Protein AF-A0A1B6NT95-F1 (afdb_monomer)

Mean predicted aligned error: 9.18 Å

Organism: NCBI:txid412755

Foldseek 3Di:
DDPVLVVVVVCVVPPNDPPQDAAEEEADPPVVVVVDDRPRHDYDYVVCVVVVVCVVCPVPPVHHYHYD

InterPro domains:
  IPR001763 Rhodanese-like domain [PF00581] (18-68)
  IPR001763 Rhodanese-like domain [PS50206] (18-68)
  IPR036873 Rhodanese-like domain superfamily [G3DSA:3.40.250.10] (3-68)
  IPR036873 Rhodanese-like domain superfamily [SSF52821] (19-68)

Solvent-accessible surface area (backbone atoms only — not comparable to full-atom values): 4286 Å² total; per-residue (Å²): 134,58,74,63,62,56,49,54,55,54,38,59,75,71,72,57,62,81,85,78,51,59,45,39,37,33,54,54,59,69,70,54,45,72,75,59,64,65,88,87,48,43,76,43,55,65,64,42,60,75,69,66,60,50,75,89,48,62,93,44,73,90,39,57,76,46,81,84

Nearest PDB structures (foldseek):
  3o3w-assembly2_D  TM=7.178E-01  e=8.304E-02  Halalkalibacterium halodurans
  6yub-assembly1_A  TM=5.657E-01  e=5.166E-02  Thermochaetoides thermophila
  3k9r-assembly1_C-2  TM=5.982E-01  e=2.457E-01  Nostoc sp. PCC 7120 = FACHB-418
  7aoi-assembly1_Bb  TM=5.299E-01  e=1.251E+00  Trypanosoma brucei
  6hix-assembly1_Bb  TM=5.531E-01  e=4.536E+00  Trypanosoma brucei brucei

Sequence (68 aa):
MDIFSKRIEHARSNGFDEKDDAIVLDTRPAKEFKAGHILGARQIKPEELREKNFKKLENSKDKPIIVV

Radius of gyration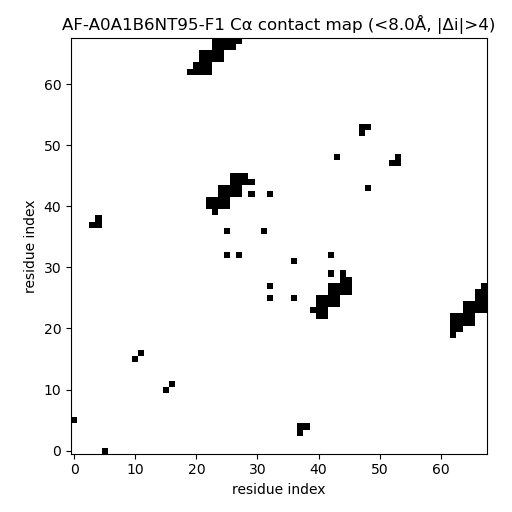: 13.03 Å; Cα contacts (8 Å, |Δi|>4): 64; chains: 1; bounding box: 28×24×30 Å

Structure (mmCIF, N/CA/C/O backbone):
data_AF-A0A1B6NT95-F1
#
_entry.id   AF-A0A1B6NT95-F1
#
loop_
_atom_site.group_PDB
_atom_site.id
_atom_site.type_symbol
_atom_site.label_atom_id
_atom_site.label_alt_id
_atom_site.label_comp_id
_atom_site.label_asym_id
_atom_site.label_entity_id
_atom_site.label_seq_id
_atom_site.pdbx_PDB_ins_code
_atom_site.Cartn_x
_atom_site.Cartn_y
_atom_site.Cartn_z
_atom_site.occupancy
_atom_site.B_iso_or_equiv
_atom_site.auth_seq_id
_atom_site.auth_comp_id
_atom_site.auth_asym_id
_atom_site.auth_atom_id
_atom_site.pdbx_PDB_model_num
ATOM 1 N N . MET A 1 1 ? 7.330 -13.820 -11.998 1.00 50.84 1 MET A N 1
ATOM 2 C CA . MET A 1 1 ? 5.934 -13.428 -11.735 1.00 50.84 1 MET A CA 1
ATOM 3 C C . MET A 1 1 ? 5.534 -14.067 -10.421 1.00 50.84 1 MET A C 1
ATOM 5 O O . MET A 1 1 ? 5.473 -15.287 -10.326 1.00 50.84 1 MET A O 1
ATOM 9 N N . ASP A 1 2 ? 5.436 -13.249 -9.386 1.00 54.72 2 ASP A N 1
ATOM 10 C CA . ASP A 1 2 ? 5.066 -13.620 -8.021 1.00 54.72 2 ASP A CA 1
ATOM 11 C C . ASP A 1 2 ? 3.672 -14.260 -7.969 1.00 54.72 2 ASP A C 1
ATOM 13 O O . ASP A 1 2 ? 2.771 -13.951 -8.754 1.00 54.72 2 ASP A O 1
ATOM 17 N N . ILE A 1 3 ? 3.513 -15.204 -7.039 1.00 48.84 3 ILE A N 1
ATOM 18 C CA . ILE A 1 3 ? 2.320 -16.054 -6.915 1.00 48.84 3 ILE A CA 1
ATOM 19 C C . ILE A 1 3 ? 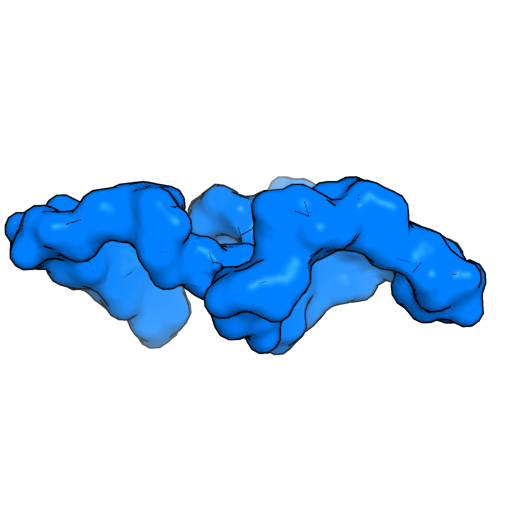1.047 -15.228 -6.678 1.00 48.84 3 ILE A C 1
ATOM 21 O O . ILE A 1 3 ? -0.050 -15.653 -7.037 1.00 48.84 3 ILE A O 1
ATOM 25 N N . PHE A 1 4 ? 1.222 -14.031 -6.116 1.00 56.88 4 PHE A N 1
ATOM 26 C CA . PHE A 1 4 ? 0.170 -13.065 -5.860 1.00 56.88 4 PHE A CA 1
ATOM 27 C C . PHE A 1 4 ? -0.353 -12.435 -7.158 1.00 56.88 4 PHE A C 1
ATOM 29 O O . PHE A 1 4 ? -1.550 -12.519 -7.425 1.00 56.88 4 PHE A O 1
ATOM 36 N N . SER A 1 5 ? 0.534 -11.916 -8.020 1.00 55.81 5 SER A N 1
ATOM 37 C CA . SER A 1 5 ? 0.154 -11.388 -9.342 1.00 55.81 5 SER A CA 1
ATOM 38 C C . SER A 1 5 ? -0.584 -12.427 -10.187 1.00 55.81 5 SER A C 1
ATOM 40 O O . SER A 1 5 ? -1.600 -12.126 -10.808 1.00 55.81 5 SER A O 1
ATOM 42 N N . LYS A 1 6 ? -0.131 -13.685 -10.139 1.00 57.25 6 LYS A N 1
ATOM 43 C CA . LYS A 1 6 ? -0.766 -14.783 -10.878 1.00 57.25 6 LYS A CA 1
ATOM 44 C C . LYS A 1 6 ? -2.192 -15.079 -10.389 1.00 57.25 6 LYS A C 1
ATOM 46 O O . LYS A 1 6 ? -3.038 -15.474 -11.183 1.00 57.25 6 LYS A O 1
ATOM 51 N N . ARG A 1 7 ? -2.471 -14.876 -9.095 1.00 57.09 7 ARG A N 1
ATOM 52 C CA . ARG A 1 7 ? -3.806 -15.060 -8.498 1.00 57.09 7 ARG A CA 1
ATOM 53 C C . ARG A 1 7 ? -4.774 -13.946 -8.891 1.00 57.09 7 ARG A C 1
ATOM 55 O O . ARG A 1 7 ? -5.927 -14.246 -9.174 1.00 57.09 7 ARG A O 1
ATOM 62 N N . ILE A 1 8 ? -4.297 -12.702 -8.957 1.00 60.12 8 ILE A N 1
ATOM 63 C CA . ILE A 1 8 ? -5.094 -11.544 -9.389 1.00 60.12 8 ILE A CA 1
ATOM 64 C C . ILE A 1 8 ? -5.461 -11.647 -10.875 1.00 60.12 8 ILE A C 1
ATOM 66 O O . ILE A 1 8 ? -6.617 -11.445 -11.239 1.00 60.12 8 ILE A O 1
ATOM 70 N N . GLU A 1 9 ? -4.515 -12.030 -11.738 1.00 60.88 9 GLU A N 1
ATOM 71 C CA . GLU A 1 9 ? -4.811 -12.240 -13.163 1.00 60.88 9 GLU A CA 1
ATOM 72 C C . GLU A 1 9 ? -5.798 -13.390 -13.392 1.00 60.88 9 GLU A C 1
ATOM 74 O O . GLU A 1 9 ? -6.720 -13.266 -14.197 1.00 60.88 9 GLU A O 1
ATOM 79 N N . HIS A 1 10 ? -5.649 -14.488 -12.646 1.00 56.69 10 HIS A N 1
ATOM 80 C CA . HIS A 1 10 ? -6.564 -15.625 -12.734 1.00 56.69 10 HIS A CA 1
ATOM 81 C C . HIS A 1 10 ? -7.964 -15.297 -12.188 1.00 56.69 10 HIS A C 1
ATOM 83 O O . HIS A 1 10 ? -8.957 -15.811 -12.694 1.00 56.69 10 HIS A O 1
ATOM 89 N N . ALA A 1 11 ? -8.071 -14.433 -11.174 1.00 55.19 11 ALA A N 1
ATOM 90 C CA . ALA A 1 11 ? -9.360 -13.957 -10.674 1.00 55.19 11 ALA A CA 1
ATOM 91 C C . ALA A 1 11 ? -10.081 -13.095 -11.727 1.00 55.19 11 ALA A C 1
ATOM 93 O O . ALA A 1 11 ? -11.256 -13.330 -12.011 1.00 55.19 11 ALA A O 1
ATOM 94 N N . ARG A 1 12 ? -9.357 -12.185 -12.400 1.00 54.28 12 ARG A N 1
ATOM 95 C CA . ARG A 1 12 ? -9.903 -11.362 -13.495 1.00 54.28 12 ARG A CA 1
ATOM 96 C C . ARG A 1 12 ? -10.431 -12.181 -14.673 1.00 54.28 12 ARG A C 1
ATOM 98 O O . ARG A 1 12 ? -11.440 -11.799 -15.255 1.00 54.28 12 ARG A O 1
ATOM 105 N N . SER A 1 13 ? -9.783 -13.292 -15.038 1.00 59.81 13 SER A N 1
ATOM 106 C CA . SER A 1 13 ? -10.225 -14.093 -16.194 1.00 59.81 13 SER A CA 1
ATOM 107 C C . SER A 1 13 ? -11.475 -14.938 -15.927 1.00 59.81 13 SER A C 1
ATOM 109 O O . SER A 1 13 ? -12.092 -15.403 -16.879 1.00 59.81 13 SER A O 1
ATOM 111 N N . ASN A 1 14 ? -11.838 -15.162 -14.660 1.00 55.94 14 ASN A N 1
ATOM 1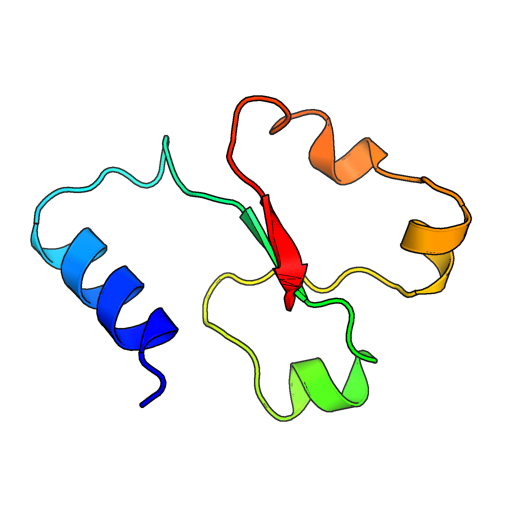12 C CA . ASN A 1 14 ? -12.929 -16.059 -14.260 1.00 55.94 14 ASN A CA 1
ATOM 113 C C . ASN A 1 14 ? -14.198 -15.324 -13.784 1.00 55.94 14 ASN A C 1
ATOM 115 O O . ASN A 1 14 ? -15.064 -15.944 -13.173 1.00 55.94 14 ASN A O 1
ATOM 119 N N . GLY A 1 15 ? -14.328 -14.021 -14.060 1.00 43.00 15 GLY A N 1
ATOM 120 C CA . GLY A 1 15 ? -15.528 -13.251 -13.706 1.00 43.00 15 GLY A CA 1
ATOM 121 C C . GLY A 1 15 ? -15.612 -12.850 -12.230 1.00 43.00 15 GLY A C 1
ATOM 122 O O . GLY A 1 15 ? -16.707 -12.654 -11.714 1.00 43.00 15 GLY A O 1
ATOM 123 N N . PHE A 1 16 ? -14.473 -12.740 -11.541 1.00 42.25 16 PHE A N 1
ATOM 124 C CA . PHE A 1 16 ? -14.418 -12.142 -10.209 1.00 42.25 16 PHE A CA 1
ATOM 125 C C . PHE A 1 16 ? -14.596 -10.621 -10.348 1.00 42.25 16 PHE A C 1
ATOM 127 O O . PHE A 1 16 ? -13.706 -9.934 -10.852 1.00 42.25 16 PHE A O 1
ATOM 134 N N . ASP A 1 17 ? -15.769 -10.112 -9.968 1.00 45.59 17 ASP A N 1
ATOM 135 C CA . ASP A 1 17 ? -16.075 -8.683 -9.992 1.00 45.59 17 ASP A CA 1
ATOM 136 C C . ASP A 1 17 ? -15.222 -7.937 -8.955 1.00 45.59 17 ASP A C 1
ATOM 138 O O . ASP A 1 17 ? -15.175 -8.285 -7.775 1.00 45.59 17 ASP A O 1
ATOM 142 N N . GLU A 1 18 ? -14.621 -6.832 -9.387 1.00 53.50 18 GLU A N 1
ATOM 143 C CA . GLU A 1 18 ? -13.784 -5.894 -8.615 1.00 53.50 18 GLU A CA 1
ATOM 144 C C . GLU A 1 18 ? -14.437 -5.309 -7.339 1.00 53.50 18 GLU A C 1
ATOM 146 O O . GLU A 1 18 ? -13.850 -4.539 -6.569 1.00 53.50 18 GLU A O 1
ATOM 151 N N . LYS A 1 19 ? -15.701 -5.655 -7.085 1.00 47.22 19 LYS A N 1
ATOM 152 C CA . LYS A 1 19 ? -16.476 -5.161 -5.949 1.00 47.22 19 LYS A CA 1
ATOM 153 C C . LYS A 1 19 ? -16.175 -5.908 -4.650 1.00 47.22 19 LYS A C 1
ATOM 155 O O . LYS A 1 19 ? -16.212 -5.246 -3.613 1.00 47.22 19 LYS A O 1
ATOM 160 N N . ASP A 1 20 ? -15.714 -7.158 -4.714 1.00 53.38 20 ASP A N 1
ATOM 161 C CA . ASP A 1 20 ? -15.264 -7.962 -3.559 1.00 53.38 20 ASP A CA 1
ATOM 162 C C . ASP A 1 20 ? -13.727 -8.028 -3.420 1.00 53.38 20 ASP A C 1
ATOM 164 O O . ASP A 1 20 ? -13.173 -8.881 -2.724 1.00 53.38 20 ASP A O 1
ATOM 168 N N . ASP A 1 21 ? -13.015 -7.103 -4.075 1.00 67.69 21 ASP A N 1
ATOM 169 C CA . ASP A 1 21 ? -11.551 -7.064 -4.089 1.00 67.69 21 ASP A CA 1
ATOM 170 C C . ASP A 1 21 ? -10.950 -6.795 -2.703 1.00 67.69 21 ASP A C 1
ATOM 172 O O . ASP A 1 21 ? -11.188 -5.753 -2.083 1.00 67.69 21 ASP A O 1
ATOM 176 N N . ALA A 1 22 ? -10.099 -7.718 -2.252 1.00 68.62 22 ALA A N 1
ATOM 177 C CA . ALA A 1 22 ? -9.198 -7.500 -1.131 1.00 68.62 22 ALA A CA 1
ATOM 178 C C . ALA A 1 22 ? -8.332 -6.255 -1.379 1.00 68.62 22 ALA A C 1
ATOM 180 O O . ALA A 1 22 ? -7.803 -6.053 -2.475 1.00 68.62 22 ALA A O 1
ATOM 181 N N . ILE A 1 23 ? -8.130 -5.431 -0.353 1.00 79.38 23 ILE A N 1
ATOM 182 C CA . ILE A 1 23 ? -7.222 -4.289 -0.456 1.00 79.38 23 ILE A CA 1
ATOM 183 C C . ILE A 1 23 ? -5.804 -4.767 -0.187 1.00 79.38 23 ILE A C 1
ATOM 185 O O . ILE A 1 23 ? -5.498 -5.234 0.907 1.00 79.38 23 ILE A O 1
ATOM 189 N N . VAL A 1 24 ? -4.921 -4.577 -1.163 1.00 83.38 24 VAL A N 1
ATOM 190 C CA . VAL A 1 24 ? -3.483 -4.780 -0.975 1.00 83.38 24 VAL A CA 1
ATOM 191 C C . VAL A 1 24 ? -2.863 -3.476 -0.487 1.00 83.38 24 VAL A C 1
ATOM 193 O O . VAL A 1 24 ? -2.861 -2.475 -1.208 1.00 83.38 24 VAL A O 1
ATOM 196 N N . LEU A 1 25 ? -2.361 -3.481 0.745 1.00 85.81 25 LEU A N 1
ATOM 197 C CA . LEU A 1 25 ? -1.624 -2.377 1.347 1.00 85.81 25 LEU A CA 1
ATOM 198 C C . LEU A 1 25 ? -0.137 -2.699 1.376 1.00 85.81 25 LEU A C 1
ATOM 200 O O . LEU A 1 25 ? 0.291 -3.616 2.070 1.00 85.81 25 LEU A O 1
ATOM 204 N N . ASP A 1 26 ? 0.641 -1.906 0.651 1.00 86.56 26 ASP A N 1
ATOM 205 C CA . ASP A 1 26 ? 2.097 -1.986 0.675 1.00 86.56 26 ASP A CA 1
ATOM 206 C C . ASP A 1 26 ? 2.636 -0.982 1.698 1.00 86.56 26 ASP A C 1
ATOM 208 O O . ASP A 1 26 ? 2.369 0.223 1.622 1.00 86.56 26 ASP A O 1
ATOM 212 N N . THR A 1 27 ? 3.346 -1.491 2.697 1.00 88.69 27 THR A N 1
ATOM 213 C CA . THR A 1 27 ? 3.835 -0.719 3.849 1.00 88.69 27 THR A CA 1
ATOM 214 C C . THR A 1 27 ? 5.273 -0.255 3.681 1.00 88.69 27 THR A C 1
ATOM 216 O O . THR A 1 27 ? 5.807 0.475 4.525 1.00 88.69 27 THR A O 1
ATOM 219 N N . ARG A 1 28 ? 5.909 -0.653 2.577 1.00 89.56 28 ARG A N 1
ATOM 220 C CA . ARG A 1 28 ? 7.296 -0.320 2.293 1.00 89.56 28 ARG A CA 1
ATOM 221 C C . ARG A 1 28 ? 7.445 1.174 1.977 1.00 89.56 28 ARG A C 1
ATOM 223 O O . ARG A 1 28 ? 6.490 1.861 1.583 1.00 89.56 28 ARG A O 1
ATOM 230 N N . PRO A 1 29 ? 8.665 1.718 2.119 1.00 90.00 29 PRO A N 1
ATOM 231 C CA . PRO A 1 29 ? 8.978 3.074 1.697 1.00 90.00 29 PRO A CA 1
ATOM 232 C C . PRO A 1 29 ? 8.578 3.340 0.242 1.00 90.00 29 PRO A C 1
ATOM 234 O O . PRO A 1 29 ? 8.761 2.504 -0.643 1.00 90.00 29 PRO A O 1
ATOM 237 N N . ALA A 1 30 ? 8.124 4.563 -0.039 1.00 89.88 30 ALA A N 1
ATOM 238 C CA . ALA A 1 30 ? 7.643 4.953 -1.367 1.00 89.88 30 ALA A CA 1
ATOM 239 C C . ALA A 1 30 ? 8.671 4.715 -2.489 1.00 89.88 30 ALA A C 1
ATOM 241 O O . ALA A 1 30 ? 8.295 4.497 -3.639 1.00 89.88 30 ALA A O 1
ATOM 242 N N . LYS A 1 31 ? 9.971 4.758 -2.169 1.00 91.06 31 LYS A N 1
ATOM 243 C CA . LYS A 1 31 ? 11.047 4.463 -3.122 1.00 91.06 3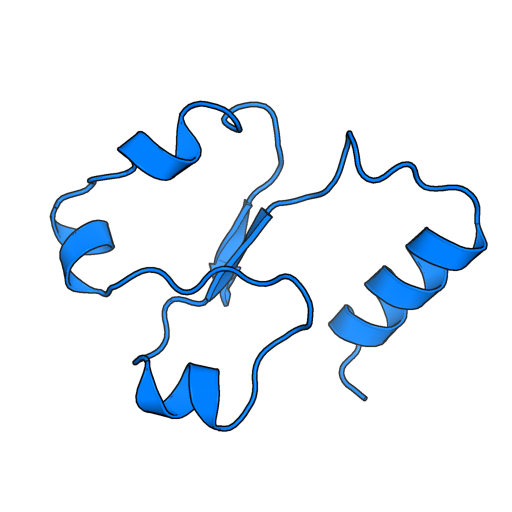1 LYS A CA 1
ATOM 244 C C . LYS A 1 31 ? 11.016 3.001 -3.585 1.00 91.06 31 LYS A C 1
ATOM 246 O O . LYS A 1 31 ? 11.189 2.754 -4.772 1.00 91.06 31 LYS A O 1
ATOM 251 N N . GLU A 1 32 ? 10.760 2.062 -2.678 1.00 89.62 32 GLU A N 1
ATOM 252 C CA . GLU A 1 32 ? 10.670 0.627 -2.978 1.00 89.62 32 GLU A CA 1
ATOM 253 C C . GLU A 1 32 ? 9.373 0.298 -3.712 1.00 89.62 32 GLU A C 1
ATOM 255 O O . GLU A 1 32 ? 9.401 -0.388 -4.730 1.00 89.62 32 GLU A O 1
ATOM 260 N N . PHE A 1 33 ? 8.256 0.886 -3.276 1.00 89.75 33 PHE A N 1
ATOM 261 C CA . PHE A 1 33 ? 6.972 0.760 -3.966 1.00 89.75 33 PHE A CA 1
ATOM 262 C C . PHE A 1 33 ? 7.060 1.223 -5.429 1.00 89.75 33 PHE A C 1
ATOM 264 O O . PHE A 1 33 ? 6.605 0.543 -6.346 1.00 89.75 33 PHE A O 1
ATOM 271 N N . LYS A 1 34 ? 7.704 2.371 -5.676 1.00 89.44 34 LYS A N 1
ATOM 272 C CA . LYS A 1 34 ? 7.921 2.887 -7.036 1.00 89.44 34 LYS A CA 1
ATOM 273 C C . LYS A 1 34 ? 8.882 2.030 -7.859 1.00 89.44 34 LYS A C 1
ATOM 275 O O . LYS A 1 34 ? 8.730 1.985 -9.074 1.00 89.44 34 LYS A O 1
ATOM 280 N N . ALA A 1 35 ? 9.861 1.386 -7.222 1.00 92.06 35 ALA A N 1
ATOM 281 C CA . ALA A 1 35 ? 10.787 0.483 -7.902 1.00 92.06 35 ALA A CA 1
ATOM 282 C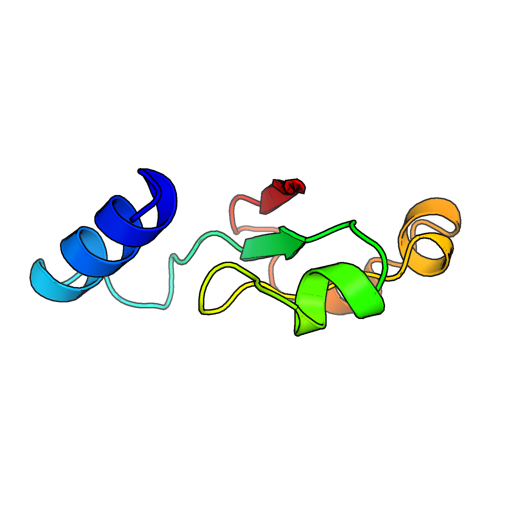 C . ALA A 1 35 ? 10.094 -0.806 -8.375 1.00 92.06 35 ALA A C 1
ATOM 284 O O . ALA A 1 35 ? 10.494 -1.382 -9.383 1.00 92.06 35 ALA A O 1
ATOM 285 N N . GLY A 1 36 ? 9.042 -1.232 -7.674 1.00 84.94 36 GLY A N 1
ATOM 286 C CA . GLY A 1 36 ? 8.188 -2.341 -8.074 1.00 84.94 36 GLY A CA 1
ATOM 287 C C . GLY A 1 36 ? 7.164 -2.676 -6.994 1.00 84.94 36 GLY A C 1
ATOM 288 O O . GLY A 1 36 ? 7.512 -2.921 -5.835 1.00 84.94 36 GLY A O 1
ATOM 289 N N . HIS A 1 37 ? 5.894 -2.714 -7.382 1.00 84.88 37 HIS A N 1
ATOM 290 C CA . HIS A 1 37 ? 4.781 -3.069 -6.508 1.00 84.88 37 HIS A CA 1
ATOM 291 C C . HIS A 1 37 ? 3.772 -3.946 -7.245 1.00 84.88 37 HIS A C 1
ATOM 293 O O . HIS A 1 37 ? 3.734 -3.989 -8.475 1.00 84.88 37 HIS A O 1
ATOM 299 N N . ILE A 1 38 ? 2.951 -4.643 -6.463 1.00 83.31 38 ILE A N 1
ATOM 300 C CA . ILE A 1 38 ? 1.834 -5.436 -6.967 1.00 83.31 38 ILE A CA 1
ATOM 301 C C . ILE A 1 38 ? 0.815 -4.498 -7.620 1.00 83.31 38 ILE A C 1
ATOM 303 O O . ILE A 1 38 ? 0.444 -3.472 -7.048 1.00 83.31 38 ILE A O 1
ATOM 307 N N . LEU A 1 39 ? 0.331 -4.863 -8.806 1.00 79.00 39 LEU A N 1
ATOM 308 C CA . LEU A 1 39 ? -0.661 -4.076 -9.533 1.00 79.00 39 LEU A CA 1
ATOM 309 C C . LEU A 1 39 ? -1.925 -3.861 -8.679 1.00 79.00 39 LEU A C 1
ATOM 311 O O . LEU A 1 39 ? -2.483 -4.812 -8.137 1.00 79.00 39 LEU A O 1
ATOM 315 N N . GLY A 1 40 ? -2.377 -2.611 -8.559 1.00 77.00 40 GLY A N 1
ATOM 316 C CA . GLY A 1 40 ? -3.549 -2.254 -7.749 1.00 77.00 40 GLY A CA 1
ATOM 317 C C . GLY A 1 40 ? -3.281 -2.110 -6.245 1.00 77.00 40 GLY A C 1
ATOM 318 O O . GLY A 1 40 ? -4.182 -1.690 -5.516 1.00 77.00 40 GLY A O 1
ATOM 319 N N . ALA A 1 41 ? -2.058 -2.386 -5.773 1.00 82.94 41 ALA A N 1
ATOM 320 C CA . ALA A 1 41 ? -1.682 -2.124 -4.389 1.00 82.94 41 ALA A CA 1
ATOM 321 C C . ALA A 1 41 ? -1.678 -0.624 -4.081 1.00 82.94 41 ALA A C 1
ATOM 323 O O . ALA A 1 41 ? -1.322 0.215 -4.912 1.00 82.94 41 ALA A O 1
ATOM 324 N N . ARG A 1 42 ? -2.062 -0.282 -2.852 1.00 86.06 42 ARG A N 1
ATOM 325 C CA . ARG A 1 42 ? -2.020 1.083 -2.330 1.00 86.06 42 ARG A CA 1
ATOM 326 C C . ARG A 1 42 ? -0.881 1.182 -1.330 1.00 86.06 42 ARG A C 1
ATOM 328 O O . ARG A 1 42 ? -0.867 0.461 -0.338 1.00 86.06 42 ARG A O 1
ATOM 335 N N . GLN A 1 43 ? 0.057 2.089 -1.579 1.00 89.25 43 GLN A N 1
ATOM 336 C CA . GLN A 1 43 ? 1.108 2.370 -0.610 1.00 89.25 43 GLN A CA 1
ATOM 337 C C . GLN A 1 43 ? 0.535 3.171 0.564 1.00 89.25 43 GLN A C 1
ATOM 339 O O . GLN A 1 43 ? -0.163 4.166 0.350 1.00 89.25 43 GLN A O 1
ATOM 344 N N . ILE A 1 44 ? 0.856 2.762 1.789 1.00 86.94 44 ILE A N 1
ATOM 345 C CA . ILE A 1 44 ? 0.576 3.532 3.003 1.00 86.94 44 ILE A CA 1
ATOM 346 C C . ILE A 1 44 ? 1.888 4.023 3.602 1.00 86.94 44 ILE A C 1
ATOM 348 O O . ILE A 1 44 ? 2.885 3.300 3.646 1.00 86.94 44 ILE A O 1
ATOM 352 N N . LYS A 1 45 ? 1.913 5.280 4.050 1.00 85.31 45 LYS A N 1
ATOM 353 C CA . LYS A 1 45 ? 3.112 5.813 4.692 1.00 85.31 45 LYS A CA 1
ATOM 354 C C . LYS A 1 45 ? 3.315 5.151 6.061 1.00 85.31 45 LYS A C 1
ATOM 356 O O . LYS A 1 45 ? 2.339 4.997 6.801 1.00 85.31 45 LYS A O 1
ATOM 361 N N . PRO A 1 46 ? 4.559 4.834 6.461 1.00 78.75 46 PRO A N 1
ATOM 362 C CA . PRO A 1 46 ? 4.844 4.323 7.803 1.00 78.75 46 PRO A CA 1
ATOM 363 C C . PRO A 1 46 ? 4.322 5.246 8.911 1.00 78.75 46 PRO A C 1
ATOM 365 O O . PRO A 1 46 ? 3.908 4.781 9.970 1.00 78.75 46 PRO A O 1
ATOM 368 N N . GLU A 1 47 ? 4.305 6.555 8.665 1.00 83.62 47 GLU A N 1
ATOM 369 C CA . GLU A 1 47 ? 3.755 7.552 9.585 1.00 83.62 47 GLU A CA 1
ATOM 370 C C . GLU A 1 47 ? 2.232 7.400 9.746 1.00 83.62 47 GLU A C 1
ATOM 372 O O . GLU A 1 47 ? 1.743 7.370 10.871 1.00 83.62 47 GLU A O 1
ATOM 377 N N . GLU A 1 48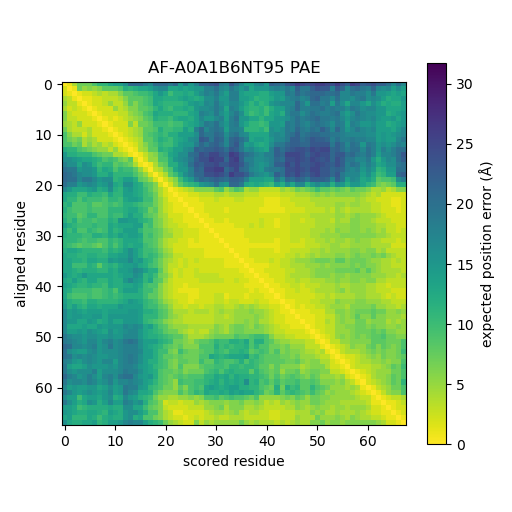 ? 1.493 7.192 8.648 1.00 80.88 48 GLU A N 1
AT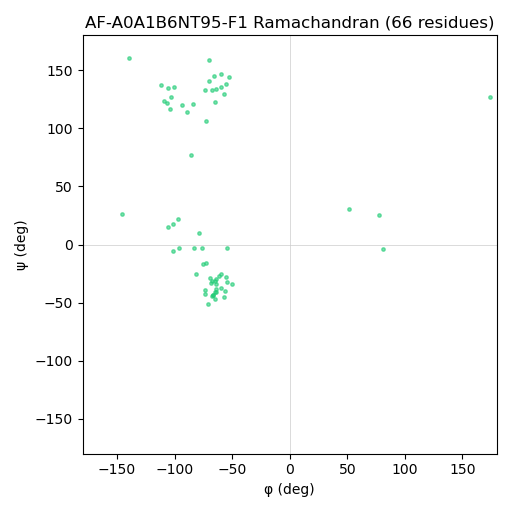OM 378 C CA . GLU A 1 48 ? 0.035 6.981 8.676 1.00 80.88 48 GLU A CA 1
ATOM 379 C C . GLU A 1 48 ? -0.341 5.690 9.431 1.00 80.88 48 GLU A C 1
ATOM 381 O O . GLU A 1 48 ? -1.349 5.660 10.141 1.00 80.88 48 GLU A O 1
ATOM 386 N N . LEU A 1 49 ? 0.492 4.643 9.338 1.00 78.75 49 LEU A N 1
ATOM 387 C CA . LEU A 1 49 ? 0.346 3.408 10.122 1.00 78.75 49 LEU A CA 1
ATOM 388 C C . LEU A 1 49 ? 0.544 3.650 11.624 1.00 78.75 49 LEU A C 1
ATOM 390 O O . LEU A 1 49 ? -0.261 3.188 12.435 1.00 78.75 49 LEU A O 1
ATOM 394 N N . ARG A 1 50 ? 1.605 4.377 12.004 1.00 78.31 50 ARG A N 1
ATOM 395 C CA . ARG A 1 50 ? 1.919 4.687 13.412 1.00 78.31 50 ARG A CA 1
ATOM 396 C C . ARG A 1 50 ? 0.836 5.543 14.062 1.00 78.31 50 ARG A C 1
ATOM 398 O O . ARG A 1 50 ? 0.484 5.309 15.214 1.00 78.31 50 ARG A O 1
ATOM 405 N N . GLU A 1 51 ? 0.280 6.486 13.311 1.00 84.88 51 GLU A N 1
ATOM 406 C CA . GLU A 1 51 ? -0.812 7.358 13.751 1.00 84.88 51 GLU A CA 1
ATOM 407 C C . GLU A 1 51 ? -2.180 6.656 13.769 1.00 84.88 51 GLU A C 1
ATOM 409 O O . GLU A 1 51 ? -3.175 7.263 14.166 1.00 84.88 51 GLU A O 1
ATOM 414 N N . LYS A 1 52 ? -2.255 5.382 13.344 1.00 74.62 52 LYS A N 1
ATOM 415 C CA . LYS A 1 52 ? -3.507 4.627 13.153 1.00 74.62 52 LYS A CA 1
ATOM 416 C C . LYS A 1 52 ? -4.516 5.390 12.282 1.00 74.62 52 LYS A C 1
ATOM 418 O O . LYS A 1 52 ? -5.732 5.259 12.444 1.00 74.62 52 LYS A O 1
ATOM 423 N N . ASN A 1 53 ? -4.016 6.205 11.353 1.00 74.31 53 ASN A N 1
ATOM 424 C CA . ASN A 1 53 ? -4.829 7.088 10.534 1.00 74.31 53 ASN A CA 1
ATOM 425 C C . ASN A 1 53 ? -5.341 6.343 9.297 1.00 74.31 53 ASN A C 1
ATOM 427 O O . ASN A 1 53 ? -4.853 6.500 8.179 1.00 74.31 53 ASN A O 1
ATOM 431 N N . PHE A 1 54 ? -6.362 5.518 9.514 1.00 74.06 54 PHE A N 1
ATOM 432 C CA . PHE A 1 54 ? -6.968 4.678 8.483 1.00 74.06 54 PHE A CA 1
ATOM 433 C C . PHE A 1 54 ? -8.229 5.290 7.866 1.00 74.06 54 PHE A C 1
ATOM 435 O O . PHE A 1 54 ? -9.021 4.567 7.269 1.00 74.06 54 PHE A O 1
ATOM 442 N N . LYS A 1 55 ? -8.418 6.617 7.946 1.00 72.12 55 LYS A N 1
ATOM 443 C CA . LYS A 1 55 ? -9.588 7.307 7.359 1.00 72.12 55 LYS A CA 1
ATOM 444 C C . LYS A 1 55 ? -9.834 6.928 5.894 1.00 72.12 55 LYS A C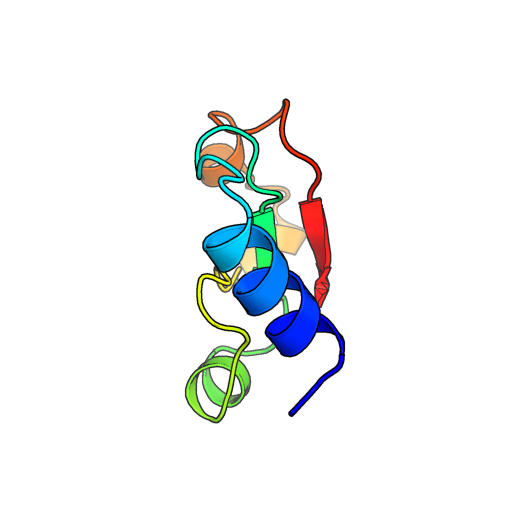 1
ATOM 446 O O . LYS A 1 55 ? -10.968 6.800 5.452 1.00 72.12 55 LYS A O 1
ATOM 451 N N . LYS A 1 56 ? -8.759 6.681 5.141 1.00 68.88 56 LYS A N 1
ATOM 452 C CA . LYS A 1 56 ? -8.805 6.283 3.723 1.00 68.88 56 LYS A CA 1
ATOM 453 C C . LYS A 1 56 ? -9.276 4.840 3.490 1.00 68.88 56 LYS A C 1
ATOM 455 O O . LYS A 1 56 ? -9.611 4.491 2.362 1.00 68.88 56 LYS A O 1
ATOM 460 N N . LEU A 1 57 ? -9.285 4.011 4.531 1.00 70.12 57 LEU A N 1
ATOM 461 C CA . LEU A 1 57 ? -9.734 2.616 4.511 1.00 70.12 57 LEU A CA 1
ATOM 462 C C . LEU A 1 57 ? -11.143 2.457 5.087 1.00 70.12 57 LEU A C 1
ATOM 464 O O . LEU A 1 57 ? -11.703 1.367 5.024 1.00 70.12 57 LEU A O 1
ATOM 468 N N . GLU A 1 58 ? -11.745 3.523 5.625 1.00 72.06 58 GLU A N 1
ATOM 469 C CA . GLU A 1 58 ? -13.047 3.415 6.285 1.00 72.06 58 GLU A CA 1
ATOM 470 C C . GLU A 1 58 ? -14.181 2.996 5.353 1.00 72.06 58 GLU A C 1
ATOM 472 O O . GLU A 1 58 ? -15.086 2.291 5.785 1.00 72.06 58 GLU A O 1
ATOM 477 N N . ASN A 1 59 ? -14.083 3.343 4.071 1.00 69.81 59 ASN A N 1
ATOM 478 C CA . ASN A 1 59 ? -15.034 2.930 3.037 1.00 69.81 59 ASN A CA 1
ATOM 479 C C . ASN A 1 59 ? -14.804 1.490 2.547 1.00 69.81 59 ASN A C 1
ATOM 481 O O . ASN A 1 59 ? -15.312 1.090 1.502 1.00 69.81 59 ASN A O 1
ATOM 485 N N . SER A 1 60 ? -13.943 0.728 3.216 1.00 67.56 60 SER A N 1
ATOM 486 C CA . SER A 1 60 ? -13.547 -0.614 2.791 1.00 67.56 60 SER A CA 1
ATOM 487 C C . SER A 1 60 ? -13.294 -1.551 3.972 1.00 67.56 60 SER A C 1
ATOM 489 O O . SER A 1 60 ? -12.531 -2.503 3.844 1.00 67.56 60 SER A O 1
ATOM 491 N N . LYS A 1 61 ? -13.937 -1.285 5.119 1.00 66.56 61 LYS A N 1
ATOM 492 C CA . LYS A 1 61 ? -13.822 -2.098 6.345 1.00 66.56 61 LYS A CA 1
ATOM 493 C C . LYS A 1 61 ? -14.309 -3.539 6.153 1.00 66.56 61 LYS A C 1
ATOM 495 O O . LYS A 1 61 ? -13.815 -4.429 6.832 1.00 66.56 61 LYS A O 1
ATOM 500 N N . ASP A 1 62 ? -15.225 -3.762 5.214 1.00 70.12 62 ASP A N 1
ATOM 501 C CA . ASP A 1 62 ? -15.790 -5.081 4.902 1.00 70.12 62 ASP A CA 1
ATOM 502 C C . ASP A 1 62 ? -14.912 -5.908 3.949 1.00 70.12 62 ASP A C 1
ATOM 504 O O . ASP A 1 62 ? -15.227 -7.058 3.647 1.00 70.12 62 ASP A O 1
ATOM 508 N N . LYS A 1 63 ? -13.801 -5.334 3.468 1.00 70.62 63 LYS A N 1
ATOM 509 C CA . LYS A 1 63 ? -12.900 -5.979 2.512 1.00 70.62 63 LYS A CA 1
ATOM 510 C C . LYS A 1 63 ? -11.671 -6.540 3.227 1.00 70.62 63 LYS A C 1
ATOM 512 O O . LYS A 1 63 ? -11.069 -5.836 4.041 1.00 70.62 63 LYS A O 1
ATOM 517 N N . PRO A 1 64 ? -11.243 -7.775 2.913 1.00 73.50 64 PRO A N 1
ATOM 518 C CA . PRO A 1 64 ? -10.017 -8.323 3.474 1.00 73.50 64 PRO A CA 1
ATOM 519 C C . PRO A 1 64 ? -8.817 -7.444 3.098 1.00 73.50 64 PRO A C 1
ATOM 521 O O . PRO A 1 64 ? -8.681 -7.019 1.951 1.00 73.50 64 PRO A O 1
ATOM 524 N N . ILE A 1 65 ? -7.944 -7.169 4.068 1.00 77.50 65 ILE A N 1
ATOM 525 C CA . ILE A 1 65 ? -6.722 -6.383 3.866 1.00 77.50 65 ILE A CA 1
ATOM 526 C C . ILE A 1 65 ? -5.529 -7.335 3.820 1.00 77.50 65 ILE A C 1
ATOM 528 O O . ILE A 1 65 ? -5.318 -8.128 4.736 1.00 77.50 65 ILE A O 1
ATOM 532 N N . ILE A 1 66 ? -4.735 -7.228 2.761 1.00 80.38 66 ILE A N 1
ATOM 533 C CA . ILE A 1 66 ? -3.495 -7.976 2.566 1.00 80.38 66 ILE A CA 1
ATOM 534 C C . ILE A 1 66 ? -2.344 -6.990 2.704 1.00 80.38 66 ILE A C 1
ATOM 536 O O . ILE A 1 66 ? -2.310 -5.984 1.999 1.00 80.38 66 ILE A O 1
ATOM 540 N N . VAL A 1 67 ? -1.420 -7.268 3.619 1.00 80.62 67 VAL A N 1
ATOM 541 C CA . VAL A 1 67 ? -0.290 -6.385 3.922 1.00 80.62 67 VAL A CA 1
ATOM 542 C C . VAL A 1 67 ? 0.993 -6.968 3.341 1.00 80.62 67 VAL A C 1
ATOM 544 O O . VAL A 1 67 ? 1.239 -8.168 3.480 1.00 80.62 67 VAL A O 1
ATOM 547 N N . VAL A 1 68 ? 1.786 -6.111 2.700 1.00 77.75 68 VAL A N 1
ATOM 548 C CA . VAL A 1 68 ? 3.081 -6.426 2.074 1.00 77.75 68 VAL A CA 1
ATOM 549 C C . VAL A 1 68 ? 4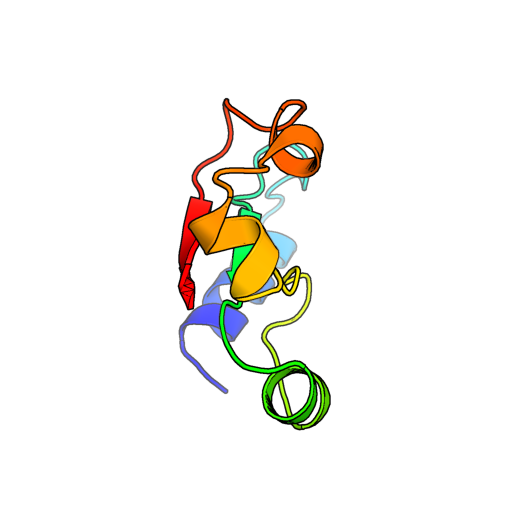.166 -5.439 2.483 1.00 77.75 68 VAL A C 1
ATOM 551 O O . VAL A 1 68 ? 3.839 -4.272 2.822 1.00 77.75 68 VAL A O 1
#

pLDDT: mean 72.3, std 14.01, range [42.25, 92.06]

Secondary structure (DSSP, 8-state):
--HHHHHHHHHHHTT--GGGPPEEEE-S-HHHHHH---TT-EE--HHHHHTT--GGGGGGTTSPEEE-